Protein AF-A0A7J4JAU7-F1 (afdb_monomer_lite)

pLDDT: mean 72.77, std 20.35, range [37.44, 96.25]

Structure (mmCIF, N/CA/C/O backbone):
data_AF-A0A7J4JAU7-F1
#
_entry.id   AF-A0A7J4JAU7-F1
#
loop_
_atom_site.group_PDB
_atom_site.id
_atom_site.type_symbol
_atom_site.label_atom_id
_atom_site.label_alt_id
_atom_site.label_comp_id
_atom_site.label_asym_id
_atom_site.label_entity_id
_atom_site.label_seq_id
_atom_site.pdbx_PDB_ins_code
_atom_site.Cartn_x
_atom_site.Cartn_y
_atom_site.Cartn_z
_atom_site.occupancy
_atom_site.B_iso_or_equiv
_atom_site.auth_seq_id
_atom_site.auth_comp_id
_atom_site.auth_asym_id
_atom_site.auth_atom_id
_atom_site.pdbx_PDB_model_num
ATOM 1 N N . MET A 1 1 ? 29.893 -3.198 10.392 1.00 42.12 1 MET A N 1
ATOM 2 C CA . MET A 1 1 ? 28.442 -2.999 10.185 1.00 42.12 1 MET A CA 1
ATOM 3 C C . MET A 1 1 ? 28.215 -1.506 9.991 1.00 42.12 1 MET A C 1
ATOM 5 O O . MET A 1 1 ? 28.469 -0.798 10.954 1.00 42.12 1 MET A O 1
ATOM 9 N N . PRO A 1 2 ? 27.854 -0.973 8.810 1.00 44.94 2 PRO A N 1
ATOM 10 C CA . PRO A 1 2 ? 27.493 0.439 8.718 1.00 44.94 2 PRO A CA 1
ATOM 11 C C . PRO A 1 2 ? 25.974 0.561 8.904 1.00 44.94 2 PRO A C 1
ATOM 13 O O . PRO A 1 2 ? 25.197 -0.031 8.164 1.00 44.94 2 PRO A O 1
ATOM 16 N N . ASN A 1 3 ? 25.561 1.045 10.073 1.00 38.16 3 ASN A N 1
ATOM 17 C CA . ASN A 1 3 ? 25.252 2.449 10.380 1.00 38.16 3 ASN A CA 1
ATOM 18 C C . ASN A 1 3 ? 23.901 2.883 9.803 1.00 38.16 3 ASN A C 1
ATOM 20 O O . ASN A 1 3 ? 23.789 3.366 8.681 1.00 38.16 3 ASN A O 1
ATOM 24 N N . TYR A 1 4 ? 22.877 2.712 10.639 1.00 47.28 4 TYR A N 1
ATOM 25 C CA . TYR A 1 4 ? 21.561 3.313 10.488 1.00 47.28 4 TYR A CA 1
ATOM 26 C C . TYR A 1 4 ? 21.689 4.829 10.709 1.00 47.28 4 TYR A C 1
ATOM 28 O O . TYR A 1 4 ? 22.110 5.264 11.780 1.00 47.28 4 TYR A O 1
ATOM 36 N N . ILE A 1 5 ? 21.363 5.629 9.692 1.00 45.81 5 ILE A N 1
ATOM 37 C CA . ILE A 1 5 ? 21.333 7.098 9.751 1.00 45.81 5 ILE A CA 1
ATOM 38 C C . ILE A 1 5 ? 19.866 7.519 9.634 1.00 45.81 5 ILE A C 1
ATOM 40 O O . ILE A 1 5 ? 19.160 7.016 8.765 1.00 45.81 5 ILE A O 1
ATOM 44 N N . GLY A 1 6 ? 19.430 8.394 10.546 1.00 37.44 6 GLY A N 1
ATOM 45 C CA . GLY A 1 6 ? 18.040 8.785 10.809 1.00 37.44 6 GLY A CA 1
ATOM 46 C C . GLY A 1 6 ? 17.272 9.499 9.677 1.00 37.44 6 GLY A C 1
ATOM 47 O O . GLY A 1 6 ? 17.616 9.382 8.501 1.00 37.44 6 GLY A O 1
ATOM 48 N N . PRO A 1 7 ? 16.172 10.194 10.030 1.00 60.44 7 PRO A N 1
ATOM 49 C CA . PRO A 1 7 ? 15.011 10.401 9.174 1.00 60.44 7 PRO A CA 1
ATOM 50 C C . PRO A 1 7 ? 15.362 11.307 7.998 1.00 60.44 7 PRO A C 1
ATOM 52 O O . PRO A 1 7 ? 15.759 12.455 8.179 1.00 60.44 7 PRO A O 1
ATOM 55 N N . LYS A 1 8 ? 15.204 10.791 6.783 1.00 47.06 8 LYS A N 1
ATOM 56 C CA . LYS A 1 8 ? 15.265 11.589 5.562 1.00 47.06 8 LYS A CA 1
ATOM 57 C C . LYS A 1 8 ? 13.851 11.632 5.025 1.00 47.06 8 LYS A C 1
ATOM 59 O O . LYS A 1 8 ? 13.242 10.572 4.897 1.00 47.06 8 LYS A O 1
ATOM 64 N N . GLU A 1 9 ? 13.331 12.838 4.814 1.00 45.88 9 GLU A N 1
ATOM 65 C CA . GLU A 1 9 ? 12.057 13.099 4.143 1.00 45.88 9 GLU A CA 1
ATOM 66 C C . GLU A 1 9 ? 11.796 12.023 3.090 1.00 45.88 9 GLU A C 1
ATOM 68 O O . GLU A 1 9 ? 12.676 11.738 2.268 1.00 45.88 9 GLU A O 1
ATOM 73 N N . GLU A 1 10 ? 10.627 11.375 3.147 1.00 54.16 10 GLU A N 1
ATOM 74 C CA . GLU A 1 10 ? 10.273 10.451 2.078 1.00 54.16 10 GLU A CA 1
ATOM 75 C C . GLU A 1 10 ? 10.402 11.223 0.763 1.00 54.16 10 GLU A C 1
ATOM 77 O O . GLU A 1 10 ? 9.801 12.298 0.654 1.00 54.16 10 GLU A O 1
ATOM 82 N N . PRO A 1 11 ? 11.177 10.724 -0.221 1.00 64.44 11 PRO A N 1
ATOM 83 C CA . PRO A 1 11 ? 11.239 11.351 -1.532 1.00 64.44 11 PRO A CA 1
ATOM 84 C C . PRO A 1 11 ? 9.804 11.634 -1.964 1.00 64.44 11 PRO A C 1
ATOM 86 O O . PRO A 1 11 ? 8.978 10.729 -1.859 1.00 64.44 11 PRO A O 1
ATOM 89 N N . ALA A 1 12 ? 9.479 12.855 -2.407 1.00 65.44 12 ALA A N 1
ATOM 90 C CA . ALA A 1 12 ? 8.097 13.263 -2.716 1.00 65.44 12 ALA A CA 1
ATOM 91 C C . ALA A 1 12 ? 7.333 12.217 -3.559 1.00 65.44 12 ALA A C 1
ATOM 93 O O . ALA A 1 12 ? 6.131 11.999 -3.393 1.00 65.44 12 ALA A O 1
ATOM 94 N N . GLN A 1 13 ? 8.087 11.506 -4.397 1.00 79.25 13 GLN A N 1
ATOM 95 C CA . GLN A 1 13 ? 7.679 10.343 -5.167 1.00 79.25 13 GLN A CA 1
ATOM 96 C C . GLN A 1 13 ? 7.020 9.225 -4.333 1.00 79.25 13 GLN A C 1
ATOM 98 O O . GLN A 1 13 ? 5.949 8.751 -4.698 1.00 79.25 13 GLN A O 1
ATOM 103 N N . TRP A 1 14 ? 7.595 8.809 -3.204 1.00 83.50 14 TRP A N 1
ATOM 104 C CA . TRP A 1 14 ? 7.033 7.742 -2.375 1.00 83.50 14 TRP A CA 1
ATOM 105 C C . TRP A 1 14 ? 5.760 8.156 -1.641 1.00 83.50 14 TRP A C 1
ATOM 107 O O . TRP A 1 14 ? 4.803 7.385 -1.613 1.00 83.50 14 TRP A O 1
ATOM 117 N N . SER A 1 15 ? 5.695 9.384 -1.129 1.00 85.88 15 SER A N 1
ATOM 118 C CA . SER A 1 15 ? 4.475 9.923 -0.513 1.00 85.88 15 SER A CA 1
ATOM 119 C C . SER A 1 15 ? 3.293 9.925 -1.490 1.00 85.88 15 SER A C 1
ATOM 121 O O . SER A 1 15 ? 2.139 9.718 -1.104 1.00 85.88 15 SER A O 1
ATOM 123 N N . GLN A 1 16 ? 3.555 10.159 -2.779 1.00 88.94 16 GLN A N 1
ATOM 124 C CA . GLN A 1 16 ? 2.551 10.020 -3.831 1.00 88.94 16 GLN A CA 1
ATOM 125 C C . GLN A 1 16 ? 2.228 8.549 -4.118 1.00 88.94 16 GLN A C 1
ATOM 127 O O . GLN A 1 16 ? 1.059 8.169 -4.066 1.00 88.94 16 GLN A O 1
ATOM 132 N N . ILE A 1 17 ? 3.243 7.711 -4.339 1.00 89.81 17 ILE A N 1
ATOM 133 C CA . ILE A 1 17 ? 3.070 6.280 -4.629 1.00 89.81 17 ILE A CA 1
ATOM 134 C C . ILE A 1 17 ? 2.262 5.579 -3.534 1.00 89.81 17 ILE A C 1
ATOM 136 O O . ILE A 1 17 ? 1.339 4.834 -3.851 1.00 89.81 17 ILE A O 1
ATOM 140 N N . ARG A 1 18 ? 2.542 5.840 -2.251 1.00 91.50 18 ARG A N 1
ATOM 141 C CA . ARG A 1 18 ? 1.806 5.244 -1.126 1.00 91.50 18 ARG A CA 1
ATOM 142 C C . ARG A 1 18 ? 0.315 5.549 -1.189 1.00 91.50 18 ARG A C 1
ATOM 144 O O . ARG A 1 18 ? -0.499 4.640 -1.049 1.00 91.50 18 ARG A O 1
ATOM 151 N N . ARG A 1 19 ? -0.039 6.809 -1.459 1.00 91.38 19 ARG A N 1
ATOM 152 C CA . ARG A 1 19 ? -1.439 7.234 -1.595 1.00 91.38 19 ARG A CA 1
ATOM 153 C C . ARG A 1 19 ? -2.112 6.563 -2.787 1.00 91.38 19 ARG 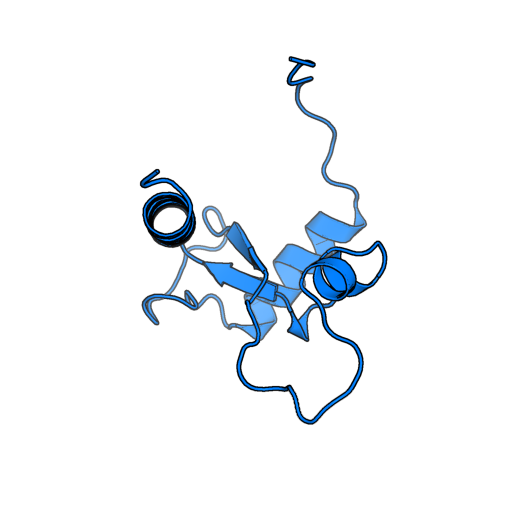A C 1
ATOM 155 O O . ARG A 1 19 ? -3.236 6.093 -2.658 1.00 91.38 19 ARG A O 1
ATOM 162 N N . GLU A 1 20 ? -1.428 6.486 -3.923 1.00 93.62 20 GLU A N 1
ATOM 163 C CA . GLU A 1 20 ? -1.961 5.844 -5.127 1.00 93.62 20 GLU A CA 1
ATOM 164 C C . GLU A 1 20 ? -2.165 4.335 -4.940 1.00 93.62 20 GLU A C 1
ATOM 166 O O . GLU A 1 20 ? -3.205 3.813 -5.332 1.00 93.62 20 GLU A O 1
ATOM 171 N N . VAL A 1 21 ? -1.225 3.643 -4.290 1.00 94.12 21 VAL A N 1
ATOM 172 C CA . VAL A 1 21 ? -1.344 2.213 -3.951 1.00 94.12 21 VAL A CA 1
ATOM 173 C C . VAL A 1 21 ? -2.488 1.981 -2.962 1.00 94.12 21 VAL A C 1
ATOM 175 O O . VAL A 1 21 ? -3.287 1.069 -3.156 1.00 94.12 21 VAL A O 1
ATOM 178 N N . TYR A 1 22 ? -2.638 2.846 -1.956 1.00 94.44 22 TYR A N 1
ATOM 179 C CA . TYR A 1 22 ? -3.758 2.771 -1.017 1.00 94.44 22 TYR A CA 1
ATOM 180 C C . TYR A 1 22 ? -5.115 2.903 -1.721 1.00 94.44 22 TYR A C 1
ATOM 182 O O . TYR A 1 22 ? -6.033 2.131 -1.448 1.00 94.44 22 TYR A O 1
ATOM 190 N N . VAL A 1 23 ? -5.244 3.849 -2.657 1.00 94.75 23 VAL A N 1
ATOM 191 C CA . VAL A 1 23 ? -6.466 4.017 -3.462 1.00 94.75 23 VAL A CA 1
ATOM 192 C C . VAL A 1 23 ? -6.692 2.816 -4.384 1.00 94.75 23 VAL A C 1
ATOM 194 O O . VAL A 1 23 ? -7.816 2.324 -4.466 1.00 94.75 23 VAL A O 1
ATOM 197 N N . GLN A 1 24 ? -5.638 2.315 -5.037 1.00 93.31 24 GLN A N 1
ATOM 198 C CA . GLN A 1 24 ? -5.694 1.137 -5.910 1.00 93.31 24 GLN A CA 1
ATOM 199 C C . GLN A 1 24 ? -6.231 -0.091 -5.168 1.00 93.31 24 GLN A C 1
ATOM 201 O O . GLN A 1 24 ? -7.130 -0.770 -5.663 1.00 93.31 24 GLN A O 1
ATOM 206 N N . ASP A 1 25 ? -5.718 -0.344 -3.967 1.00 94.56 25 ASP A N 1
ATOM 207 C CA . ASP A 1 25 ? -6.101 -1.501 -3.159 1.00 94.56 25 ASP A CA 1
ATOM 208 C C . ASP A 1 25 ? -7.358 -1.232 -2.315 1.00 94.56 25 ASP A C 1
ATOM 210 O O . ASP A 1 25 ? -7.744 -2.056 -1.487 1.00 94.56 25 ASP A O 1
ATOM 214 N N . LYS A 1 26 ? -8.006 -0.072 -2.500 1.00 95.81 26 LYS A N 1
ATOM 215 C CA . LYS A 1 26 ? -9.196 0.367 -1.750 1.00 95.81 26 LYS A CA 1
ATOM 216 C C . LYS A 1 26 ? -8.986 0.335 -0.229 1.00 95.81 26 LYS A C 1
ATOM 218 O O . LYS A 1 26 ? -9.918 0.071 0.528 1.00 95.81 26 LYS A O 1
ATOM 223 N N . GLY A 1 27 ? -7.754 0.581 0.216 1.00 93.69 27 GLY A N 1
ATOM 224 C CA . GLY A 1 27 ? -7.357 0.516 1.619 1.00 93.69 27 GLY A CA 1
ATOM 225 C C . GLY A 1 27 ? -7.444 -0.884 2.228 1.00 93.69 27 GLY A C 1
ATOM 226 O O . GLY A 1 27 ? -7.567 -0.999 3.4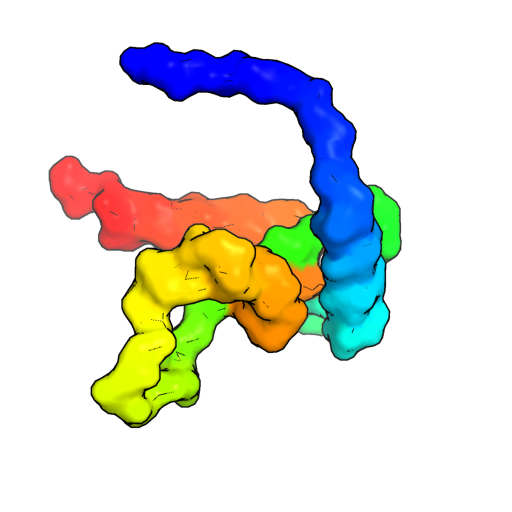42 1.00 93.69 27 GLY A O 1
ATOM 227 N N . VAL A 1 28 ? -7.416 -1.950 1.428 1.00 96.06 28 VAL A N 1
ATOM 228 C CA . VAL A 1 28 ? -7.477 -3.333 1.915 1.00 96.06 28 VAL A CA 1
ATOM 229 C C . VAL A 1 28 ? -6.068 -3.903 2.064 1.00 96.06 28 VAL A C 1
ATOM 231 O O . VAL A 1 28 ? -5.199 -3.706 1.219 1.00 96.06 28 VAL A O 1
ATOM 234 N N . CYS A 1 29 ? -5.828 -4.611 3.166 1.00 95.00 29 CYS A N 1
ATOM 235 C CA . CYS A 1 29 ? -4.561 -5.279 3.423 1.00 95.00 29 CYS A CA 1
ATOM 236 C C . CYS A 1 29 ? -4.393 -6.500 2.520 1.00 95.00 29 CYS A C 1
ATOM 238 O O . CYS A 1 29 ? -5.171 -7.444 2.613 1.00 95.00 29 CYS A O 1
ATOM 240 N N . TYR A 1 30 ? -3.302 -6.537 1.764 1.00 94.06 30 TYR A N 1
ATOM 241 C CA . TYR A 1 30 ? -2.934 -7.639 0.876 1.00 94.06 30 TYR A CA 1
ATOM 242 C C . TYR A 1 30 ? -2.789 -9.006 1.569 1.00 94.06 30 TYR A C 1
ATOM 244 O O . TYR A 1 30 ? -2.931 -10.041 0.931 1.00 94.06 30 TYR A O 1
ATOM 252 N N . PHE A 1 31 ? -2.479 -9.036 2.869 1.00 91.44 31 PHE A N 1
ATOM 253 C CA . PHE A 1 31 ? -2.210 -10.288 3.589 1.00 91.44 31 PHE A CA 1
ATOM 254 C C . PHE A 1 31 ? -3.416 -10.879 4.317 1.00 91.44 31 PHE A C 1
ATOM 256 O O . PHE A 1 31 ? -3.384 -12.051 4.684 1.00 91.44 31 PHE A O 1
ATOM 263 N N . CYS A 1 32 ? -4.414 -10.063 4.649 1.00 93.69 32 CYS A N 1
ATOM 264 C CA . CYS A 1 32 ? -5.524 -10.500 5.498 1.00 93.69 32 CYS A CA 1
ATOM 265 C C . CYS A 1 32 ? -6.895 -10.029 5.013 1.00 93.69 32 CYS A C 1
ATOM 267 O O . CYS A 1 32 ? -7.874 -10.254 5.723 1.00 93.69 32 CYS A O 1
ATOM 269 N N . ASP A 1 33 ? -6.947 -9.346 3.867 1.00 95.44 33 ASP A N 1
ATOM 270 C CA . ASP A 1 33 ? -8.154 -8.860 3.190 1.00 95.44 33 ASP A CA 1
ATOM 271 C C . ASP A 1 33 ? -9.054 -7.954 4.045 1.00 95.44 33 ASP A C 1
ATOM 273 O O . ASP A 1 33 ? -10.229 -7.737 3.752 1.00 95.44 33 ASP A O 1
ATOM 277 N N . LYS A 1 34 ? -8.500 -7.379 5.119 1.00 95.69 34 LYS A N 1
ATOM 278 C CA . LYS A 1 34 ? -9.203 -6.456 6.016 1.00 95.69 34 LYS A CA 1
ATOM 279 C C . LYS A 1 34 ? -8.856 -5.003 5.702 1.00 95.69 34 LYS A C 1
ATOM 281 O O . LYS A 1 34 ? -7.717 -4.729 5.314 1.00 95.69 34 LYS A O 1
ATOM 286 N N . PRO A 1 35 ? -9.786 -4.062 5.940 1.00 96.25 35 PRO A N 1
ATOM 287 C CA . PRO A 1 35 ? -9.511 -2.643 5.771 1.00 96.25 35 PRO A CA 1
ATOM 288 C C . PRO A 1 35 ? -8.368 -2.178 6.687 1.00 96.25 35 PRO A C 1
ATOM 290 O O . PRO A 1 35 ? -8.226 -2.613 7.837 1.00 96.25 35 PRO A O 1
ATOM 293 N N . VAL A 1 36 ? -7.546 -1.278 6.161 1.00 94.44 36 VAL A N 1
ATOM 294 C CA . VAL A 1 36 ? -6.419 -0.629 6.827 1.00 94.44 36 VAL A CA 1
ATOM 295 C C . VAL A 1 36 ? -6.736 0.859 6.939 1.00 94.44 36 VAL A C 1
ATOM 297 O O . VAL A 1 36 ? -7.055 1.478 5.928 1.00 94.44 36 VAL A O 1
ATOM 300 N N . PRO A 1 37 ? -6.637 1.475 8.125 1.00 92.81 37 PRO A N 1
ATOM 301 C CA . PRO A 1 37 ? -6.814 2.915 8.252 1.00 92.81 37 PRO A CA 1
ATOM 302 C C . PRO A 1 37 ? -5.746 3.696 7.471 1.00 92.81 37 PRO A C 1
ATOM 304 O O . PRO A 1 37 ? -4.556 3.376 7.534 1.00 92.81 37 PRO A O 1
ATOM 307 N N . GLN A 1 38 ? -6.154 4.783 6.812 1.00 87.00 38 GLN A N 1
ATOM 308 C CA . GLN A 1 38 ? -5.278 5.621 5.980 1.00 87.00 38 GLN A CA 1
ATOM 309 C C . GLN A 1 38 ? -4.088 6.233 6.746 1.00 87.00 38 GLN A C 1
ATOM 311 O O . GLN A 1 38 ? -3.089 6.604 6.144 1.00 87.00 38 GLN A O 1
ATOM 316 N N . ASN A 1 39 ? -4.153 6.330 8.073 1.00 89.56 39 ASN A N 1
ATOM 317 C CA . ASN A 1 39 ? -3.074 6.873 8.904 1.00 89.56 39 ASN A CA 1
ATOM 318 C C . ASN A 1 39 ? -2.071 5.818 9.409 1.00 89.56 39 ASN A C 1
ATOM 320 O O . ASN A 1 39 ? -1.131 6.176 10.111 1.00 89.56 39 ASN A O 1
ATOM 324 N N . SER A 1 40 ? -2.276 4.532 9.109 1.00 90.44 40 SER A N 1
ATOM 325 C CA . SER A 1 40 ? -1.493 3.442 9.713 1.00 90.44 40 SER A CA 1
ATOM 326 C C . SER A 1 40 ? -1.087 2.338 8.738 1.00 90.44 40 SER A C 1
ATOM 328 O O . SER A 1 40 ? -0.572 1.309 9.170 1.00 90.44 40 SER A O 1
ATOM 330 N N . TYR A 1 41 ? -1.304 2.525 7.435 1.00 93.19 41 TYR A N 1
ATOM 331 C CA . TYR A 1 41 ? -0.905 1.548 6.426 1.00 93.19 41 TYR A CA 1
ATOM 332 C C . TYR A 1 41 ? 0.583 1.641 6.084 1.00 93.19 41 TYR A C 1
ATOM 334 O O . TYR A 1 41 ? 1.217 2.693 6.193 1.00 93.19 41 TYR A O 1
ATOM 342 N N . VAL A 1 42 ? 1.123 0.522 5.612 1.00 92.94 42 VAL A N 1
ATOM 343 C CA . VAL A 1 42 ? 2.431 0.450 4.958 1.00 92.94 42 VAL A CA 1
ATOM 344 C C . VAL A 1 42 ? 2.266 -0.101 3.551 1.00 92.94 42 VAL A C 1
ATOM 346 O O . VAL A 1 42 ? 1.260 -0.738 3.235 1.00 92.94 42 VAL A O 1
ATOM 349 N N . VAL A 1 43 ? 3.263 0.151 2.709 1.00 91.88 43 VAL A N 1
ATOM 350 C CA . VAL A 1 43 ? 3.344 -0.436 1.375 1.00 91.88 43 VAL A CA 1
ATOM 351 C C . VAL A 1 43 ? 4.346 -1.588 1.386 1.00 91.88 43 VAL A C 1
ATOM 353 O O . VAL A 1 43 ? 5.444 -1.450 1.914 1.00 91.88 43 VAL A O 1
ATOM 356 N N . HIS A 1 44 ? 3.952 -2.715 0.802 1.00 89.81 44 HIS A N 1
ATOM 357 C CA . HIS A 1 44 ? 4.730 -3.939 0.676 1.00 89.81 44 HIS A CA 1
ATOM 358 C C . HIS A 1 44 ? 5.057 -4.230 -0.792 1.00 89.81 44 HIS A C 1
ATOM 360 O O . HIS A 1 44 ? 4.179 -4.116 -1.648 1.00 89.81 44 HIS A O 1
ATOM 366 N N . HIS A 1 45 ? 6.282 -4.667 -1.082 1.00 86.31 45 HIS A N 1
ATOM 367 C CA . HIS A 1 45 ? 6.656 -5.181 -2.402 1.00 86.31 45 HIS A CA 1
ATOM 368 C C . HIS A 1 45 ? 6.133 -6.611 -2.594 1.00 86.31 45 HIS A C 1
ATOM 370 O O . HIS A 1 45 ? 6.579 -7.534 -1.914 1.00 86.31 45 HIS A O 1
ATOM 376 N N . LYS A 1 46 ? 5.192 -6.810 -3.523 1.00 82.69 46 LYS A N 1
ATOM 377 C CA . LYS A 1 46 ? 4.589 -8.114 -3.835 1.00 82.69 46 LYS A CA 1
ATOM 378 C C . LYS A 1 46 ? 5.637 -9.019 -4.472 1.00 82.69 46 LYS A C 1
ATOM 380 O O . LYS A 1 46 ? 5.965 -8.830 -5.632 1.00 82.69 46 LYS A O 1
ATOM 385 N N . LEU A 1 47 ? 6.099 -10.056 -3.775 1.00 68.88 47 LEU A N 1
ATOM 386 C CA . LEU A 1 47 ? 6.859 -11.150 -4.397 1.00 68.88 47 LEU A CA 1
ATOM 387 C C . LEU A 1 47 ? 5.976 -11.866 -5.433 1.00 68.88 47 LEU A C 1
ATOM 389 O O . LEU A 1 47 ? 5.243 -12.799 -5.105 1.00 68.88 47 LEU A O 1
ATOM 393 N N . MET A 1 48 ? 6.001 -11.415 -6.687 1.00 53.66 48 MET A N 1
ATOM 394 C CA . MET A 1 48 ? 5.211 -12.019 -7.754 1.00 53.66 48 MET A CA 1
ATOM 395 C C . MET A 1 48 ? 5.841 -13.343 -8.187 1.00 53.66 48 MET A C 1
ATOM 397 O O . MET A 1 48 ? 6.617 -13.405 -9.131 1.00 53.66 48 MET A O 1
ATOM 401 N N . ARG A 1 49 ? 5.470 -14.440 -7.520 1.00 44.91 49 ARG A N 1
ATOM 402 C CA . 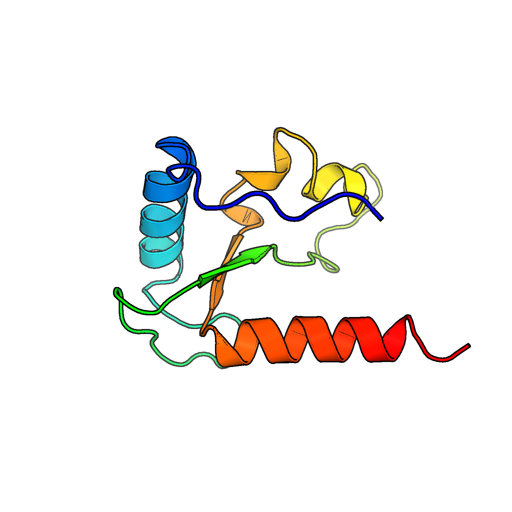ARG A 1 49 ? 5.835 -15.795 -7.969 1.00 44.91 49 ARG A CA 1
ATOM 403 C C . ARG A 1 49 ? 5.024 -16.265 -9.191 1.00 44.91 49 ARG A C 1
ATOM 405 O O . ARG A 1 49 ? 5.336 -17.310 -9.743 1.00 44.91 49 ARG A O 1
ATOM 412 N N . GLN A 1 50 ? 3.976 -15.533 -9.587 1.00 40.34 50 GLN A N 1
ATOM 413 C CA . GLN A 1 50 ? 2.948 -15.982 -10.544 1.00 40.34 50 GLN A CA 1
ATOM 414 C C . GLN A 1 50 ? 3.002 -15.322 -11.938 1.00 40.34 50 GLN A C 1
ATOM 416 O O . GLN A 1 50 ? 2.191 -15.672 -12.786 1.00 40.34 50 GLN A O 1
ATOM 421 N N . PHE A 1 51 ? 3.943 -14.410 -12.209 1.00 42.34 51 PHE A N 1
ATOM 422 C CA . PHE A 1 51 ? 4.063 -13.735 -13.518 1.00 42.34 51 PHE A CA 1
ATOM 423 C C . PHE A 1 51 ? 5.271 -14.186 -14.353 1.00 42.34 51 PHE A C 1
ATOM 425 O O . PHE A 1 51 ? 5.665 -13.489 -15.280 1.00 42.34 51 PHE A O 1
ATOM 432 N N . ALA A 1 52 ? 5.858 -15.346 -14.053 1.00 44.12 52 ALA A N 1
ATOM 433 C CA . ALA A 1 52 ? 7.053 -15.820 -14.745 1.00 44.12 52 ALA A CA 1
ATOM 434 C C . ALA A 1 52 ? 6.764 -16.978 -15.717 1.00 44.12 52 ALA A C 1
ATOM 436 O O . ALA A 1 52 ? 6.927 -18.139 -15.339 1.00 44.12 52 ALA A O 1
ATOM 437 N N . PRO A 1 53 ? 6.446 -16.698 -16.991 1.00 40.41 53 PRO A N 1
ATOM 438 C CA . PRO A 1 53 ? 7.044 -17.408 -18.098 1.00 40.41 53 PRO A CA 1
ATOM 439 C C . PRO A 1 53 ? 8.289 -16.616 -18.547 1.00 40.41 53 PRO A C 1
ATOM 441 O O . PRO A 1 53 ? 8.218 -15.622 -19.259 1.00 40.41 53 PRO A O 1
ATOM 444 N N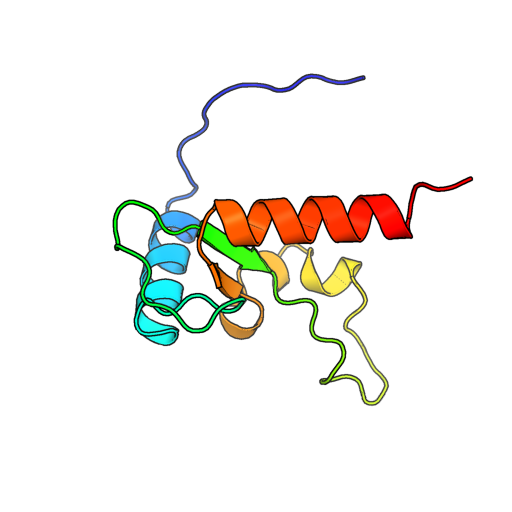 . GLU A 1 54 ? 9.436 -17.061 -18.044 1.00 44.06 54 GLU A N 1
ATOM 445 C CA . GLU A 1 54 ? 10.717 -17.123 -18.768 1.00 44.06 54 GLU A CA 1
ATOM 446 C C . GLU A 1 54 ? 11.582 -15.892 -19.094 1.00 44.06 54 GLU A C 1
ATOM 448 O O . GLU A 1 54 ? 12.682 -16.112 -19.595 1.00 44.06 54 GLU A O 1
ATOM 453 N N . SER A 1 55 ? 11.273 -14.643 -18.738 1.00 48.69 55 SER A N 1
ATOM 454 C CA . SER A 1 55 ? 12.326 -13.608 -18.857 1.00 48.69 55 SER A CA 1
ATOM 455 C C . SER A 1 55 ? 12.100 -12.357 -18.009 1.00 48.69 55 SER A C 1
ATOM 457 O O . SER A 1 55 ? 11.106 -11.661 -18.168 1.00 48.69 55 SER A O 1
ATOM 459 N N . GLU A 1 56 ? 13.087 -12.055 -17.159 1.00 47.09 56 GLU A N 1
ATOM 460 C CA . GLU A 1 56 ? 13.350 -10.741 -16.543 1.00 47.09 56 GLU A CA 1
ATOM 461 C C . GLU A 1 56 ? 12.453 -10.249 -15.397 1.00 47.09 56 GLU A C 1
ATOM 463 O O . GLU A 1 56 ? 11.988 -9.110 -15.381 1.00 47.09 56 GLU A O 1
ATOM 468 N N . GLN A 1 57 ? 12.330 -11.043 -14.333 1.00 53.22 57 GLN A N 1
ATOM 469 C CA . GLN A 1 57 ? 12.093 -10.469 -13.002 1.00 53.22 57 GLN A CA 1
ATOM 470 C C . GLN A 1 57 ? 12.723 -11.335 -11.908 1.00 53.22 57 GLN A C 1
ATOM 472 O O . GLN A 1 57 ? 12.061 -12.044 -11.153 1.00 53.22 57 GLN A O 1
ATOM 477 N N . SER A 1 58 ? 14.056 -11.279 -11.832 1.00 53.91 58 SER A N 1
ATOM 478 C CA . SER A 1 58 ? 14.778 -11.667 -10.622 1.00 53.91 58 SER A CA 1
ATOM 479 C C . SER A 1 58 ? 14.364 -10.742 -9.466 1.00 53.91 58 SER A C 1
ATOM 481 O O . SER A 1 58 ? 13.921 -9.612 -9.686 1.00 53.91 58 SER A O 1
ATOM 483 N N . LEU A 1 59 ? 14.540 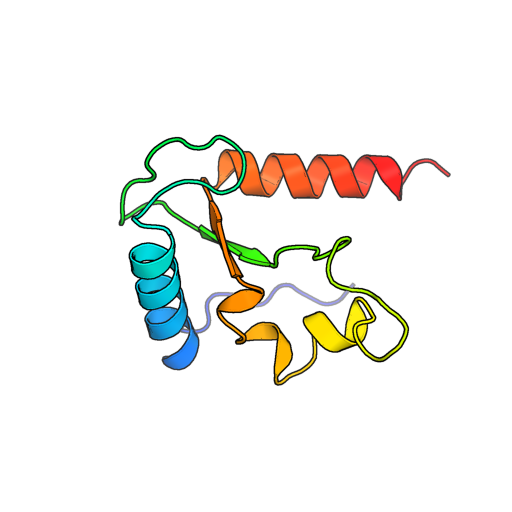-11.187 -8.219 1.00 54.84 59 LEU A N 1
ATOM 484 C CA . LEU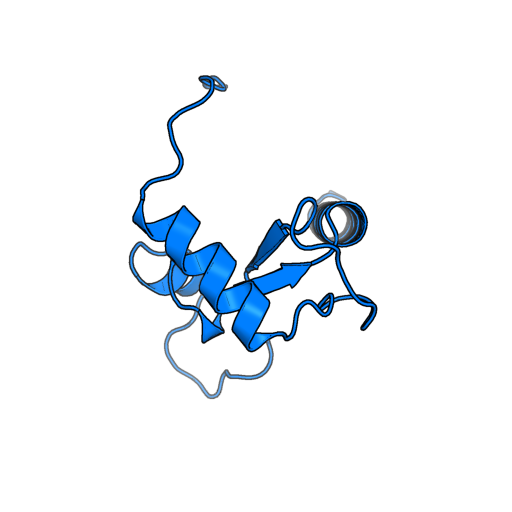 A 1 59 ? 14.399 -10.336 -7.026 1.00 54.84 59 LEU A CA 1
ATOM 485 C C . LEU A 1 59 ? 15.163 -9.001 -7.180 1.00 54.84 59 LEU A C 1
ATOM 487 O O . LEU A 1 59 ? 14.718 -7.964 -6.694 1.00 54.84 59 LEU A O 1
ATOM 491 N N . GLU A 1 60 ? 16.277 -9.027 -7.916 1.00 49.12 60 GLU A N 1
ATOM 492 C CA . GLU A 1 60 ? 17.078 -7.854 -8.265 1.00 49.12 60 GLU A CA 1
ATOM 493 C C . GLU A 1 60 ? 16.361 -6.909 -9.238 1.00 49.12 60 GLU A C 1
ATOM 495 O O . GLU A 1 60 ? 16.419 -5.703 -9.042 1.00 49.12 60 GLU A O 1
ATOM 500 N N . GLY A 1 61 ? 15.630 -7.416 -10.236 1.00 54.41 61 GLY A N 1
ATOM 501 C CA . GLY A 1 61 ? 14.824 -6.597 -11.151 1.00 54.41 61 GLY A CA 1
ATOM 502 C C . GLY A 1 61 ? 13.628 -5.920 -10.471 1.00 54.41 61 GLY A C 1
ATOM 503 O O . GLY A 1 61 ? 13.278 -4.791 -10.797 1.00 54.41 61 GLY A O 1
ATOM 504 N N . MET A 1 62 ? 13.034 -6.563 -9.464 1.00 58.06 62 MET A N 1
ATOM 505 C CA . MET A 1 62 ? 11.922 -5.989 -8.692 1.00 58.06 62 MET A CA 1
ATOM 506 C C . MET A 1 62 ? 12.357 -4.888 -7.721 1.00 58.06 62 MET A C 1
ATOM 508 O O . MET A 1 62 ? 11.569 -3.999 -7.399 1.00 58.06 62 MET A O 1
ATOM 512 N N . LEU A 1 63 ? 13.594 -4.972 -7.232 1.00 63.78 63 LEU A N 1
ATOM 513 C CA . LEU A 1 63 ? 14.187 -4.019 -6.296 1.00 63.78 63 LEU A CA 1
ATOM 514 C C . LEU A 1 63 ? 15.179 -3.067 -6.979 1.00 63.78 63 LEU A C 1
ATOM 516 O O . LEU A 1 63 ? 15.818 -2.261 -6.299 1.00 63.78 63 LEU A O 1
ATOM 520 N N . ASN A 1 64 ? 15.304 -3.132 -8.310 1.00 63.88 64 ASN A N 1
ATOM 521 C CA . ASN A 1 64 ? 16.089 -2.168 -9.066 1.00 63.88 64 ASN A CA 1
ATOM 522 C C . ASN A 1 64 ? 15.423 -0.780 -9.027 1.00 63.88 64 ASN A C 1
ATOM 524 O O . ASN A 1 64 ? 14.300 -0.593 -8.546 1.00 63.88 64 ASN A O 1
ATOM 528 N N . ARG A 1 65 ? 16.139 0.216 -9.553 1.00 58.22 65 ARG A N 1
ATOM 529 C CA . ARG A 1 65 ? 15.748 1.629 -9.489 1.00 58.22 65 ARG A CA 1
ATOM 530 C C . ARG A 1 65 ? 14.369 1.923 -10.096 1.00 58.22 65 ARG A C 1
ATOM 532 O O . ARG A 1 65 ? 13.750 2.897 -9.684 1.00 58.22 65 ARG A O 1
ATOM 539 N N . GLU A 1 66 ? 13.888 1.102 -11.028 1.00 61.28 66 GLU A N 1
ATOM 540 C CA . GLU A 1 66 ? 12.597 1.296 -11.701 1.00 61.28 66 GLU A CA 1
ATOM 541 C C . GLU A 1 66 ? 11.486 0.408 -11.117 1.00 61.28 66 GLU A C 1
ATOM 543 O O . GLU A 1 66 ? 10.346 0.847 -10.951 1.00 61.28 66 GLU A O 1
ATOM 548 N N . GLY A 1 67 ? 11.817 -0.826 -10.731 1.00 65.94 67 GLY A N 1
ATOM 549 C CA . GLY A 1 67 ? 10.890 -1.799 -10.158 1.00 65.94 67 GLY A CA 1
ATOM 550 C C . GLY A 1 67 ? 10.422 -1.441 -8.748 1.00 65.94 67 GLY A C 1
ATOM 551 O O . GLY A 1 67 ? 9.291 -1.774 -8.376 1.00 65.94 67 GLY A O 1
ATOM 552 N N . ILE A 1 68 ? 11.238 -0.696 -7.991 1.00 75.56 68 ILE A N 1
ATOM 553 C CA . ILE A 1 68 ? 10.921 -0.319 -6.611 1.00 75.56 68 ILE A CA 1
ATOM 554 C C . ILE A 1 68 ? 9.710 0.623 -6.522 1.00 75.56 68 ILE A C 1
ATOM 556 O O . ILE A 1 68 ? 8.975 0.575 -5.538 1.00 75.56 68 ILE A O 1
ATOM 560 N N . HIS A 1 69 ? 9.471 1.434 -7.560 1.00 81.56 69 HIS A N 1
ATOM 561 C CA . HIS A 1 69 ? 8.356 2.387 -7.652 1.00 81.56 69 HIS A CA 1
ATOM 562 C C . HIS A 1 69 ? 7.184 1.876 -8.494 1.00 81.56 69 HIS A C 1
ATOM 564 O O . HIS A 1 69 ? 6.172 2.568 -8.636 1.00 81.56 69 HIS A O 1
ATOM 570 N N . ASN A 1 70 ? 7.291 0.672 -9.058 1.00 83.50 70 ASN A N 1
ATOM 571 C CA . ASN A 1 70 ? 6.235 0.104 -9.877 1.00 83.50 70 ASN A CA 1
ATOM 572 C C . ASN A 1 70 ? 5.026 -0.262 -9.006 1.00 83.50 70 ASN A C 1
ATOM 574 O O . ASN A 1 70 ? 5.032 -1.257 -8.289 1.00 83.50 70 ASN A O 1
ATOM 578 N N . LYS A 1 71 ? 3.942 0.507 -9.127 1.00 85.62 71 LYS A N 1
ATOM 579 C CA . LYS A 1 71 ? 2.699 0.322 -8.357 1.00 85.62 71 LYS A CA 1
ATOM 580 C C . LYS A 1 71 ? 2.073 -1.067 -8.495 1.00 85.62 71 LYS A C 1
ATOM 582 O O . LYS A 1 71 ? 1.422 -1.533 -7.565 1.00 85.62 71 LYS A O 1
ATOM 587 N N . ARG A 1 72 ? 2.297 -1.764 -9.617 1.00 83.75 72 ARG A N 1
ATOM 588 C CA . ARG A 1 72 ? 1.828 -3.151 -9.794 1.00 83.75 72 ARG A CA 1
ATOM 589 C C . ARG A 1 72 ? 2.551 -4.111 -8.850 1.00 83.75 72 ARG A C 1
ATOM 591 O O . ARG A 1 72 ? 1.937 -5.056 -8.367 1.00 83.75 72 ARG A O 1
ATOM 598 N N . ASN A 1 73 ? 3.817 -3.824 -8.547 1.00 83.62 73 ASN A N 1
ATOM 599 C CA . ASN A 1 73 ? 4.665 -4.548 -7.604 1.00 83.62 73 ASN A CA 1
ATOM 600 C C . ASN A 1 73 ? 4.436 -4.118 -6.140 1.00 83.62 73 ASN A C 1
ATOM 602 O O . ASN A 1 73 ? 5.099 -4.608 -5.237 1.00 83.62 73 ASN A O 1
ATOM 606 N N . LEU A 1 74 ? 3.507 -3.200 -5.874 1.00 89.31 74 LEU A N 1
ATOM 607 C CA . LEU A 1 74 ? 3.250 -2.666 -4.540 1.00 89.31 74 LEU A CA 1
ATOM 608 C C . LEU A 1 74 ? 1.855 -3.065 -4.044 1.00 89.31 74 LEU A C 1
ATOM 610 O O . LEU A 1 74 ? 0.926 -3.254 -4.834 1.00 89.31 74 LEU A O 1
ATOM 614 N N . ALA A 1 75 ? 1.726 -3.227 -2.728 1.00 92.62 75 ALA A N 1
ATOM 615 C CA . ALA A 1 75 ? 0.488 -3.573 -2.032 1.00 92.62 75 ALA A CA 1
ATOM 616 C C . ALA A 1 75 ? 0.342 -2.792 -0.728 1.00 92.62 75 ALA A C 1
ATOM 618 O O . ALA A 1 75 ? 1.322 -2.566 -0.027 1.00 92.62 75 ALA A O 1
ATOM 619 N N . THR A 1 76 ? -0.886 -2.487 -0.343 1.00 94.94 76 THR A N 1
ATOM 620 C CA . THR A 1 76 ? -1.242 -1.964 0.974 1.00 94.94 76 THR A CA 1
ATOM 621 C C . THR A 1 76 ? -1.235 -3.094 1.998 1.00 94.94 76 THR A C 1
ATOM 623 O O . THR A 1 76 ? -1.761 -4.177 1.750 1.00 94.94 76 THR A O 1
ATOM 626 N N . ALA A 1 77 ? -0.655 -2.865 3.173 1.00 94.00 77 ALA A N 1
ATOM 627 C CA . ALA A 1 77 ? -0.634 -3.843 4.254 1.00 94.00 77 ALA A CA 1
ATOM 628 C C . ALA A 1 77 ? -0.771 -3.183 5.631 1.00 94.00 77 ALA A C 1
ATOM 630 O O . ALA A 1 77 ? -0.366 -2.037 5.840 1.00 94.00 77 ALA A O 1
ATOM 631 N N . HIS A 1 78 ? -1.293 -3.934 6.608 1.00 94.12 78 HIS A N 1
ATOM 632 C CA . HIS A 1 78 ? -1.110 -3.578 8.017 1.00 94.12 78 HIS A CA 1
ATOM 633 C C . HIS A 1 78 ? 0.373 -3.737 8.395 1.00 94.12 78 HIS A C 1
ATOM 635 O O . HIS A 1 78 ? 0.962 -4.762 8.036 1.00 94.12 78 HIS A O 1
ATOM 641 N N . PRO A 1 79 ? 0.949 -2.834 9.211 1.00 92.50 79 PRO A N 1
ATOM 642 C CA . PRO A 1 79 ? 2.327 -2.952 9.700 1.00 92.50 79 PRO A CA 1
ATOM 643 C C . PRO A 1 79 ? 2.610 -4.317 10.342 1.00 92.50 79 PRO A C 1
ATOM 645 O O . PRO A 1 79 ? 3.579 -4.988 10.014 1.00 92.50 79 PRO A O 1
ATOM 648 N N . LYS A 1 80 ? 1.678 -4.811 11.167 1.00 91.12 80 LYS A N 1
ATOM 649 C CA . LYS A 1 80 ? 1.807 -6.122 11.826 1.00 91.12 80 LYS A CA 1
ATOM 650 C C . LYS A 1 80 ? 1.844 -7.294 10.837 1.00 91.12 80 LYS A C 1
ATOM 652 O O . LYS A 1 80 ? 2.569 -8.260 11.059 1.00 91.12 80 LYS A O 1
ATOM 657 N N . CYS A 1 81 ? 1.044 -7.236 9.770 1.00 90.00 81 CYS A N 1
ATOM 658 C CA . CYS A 1 81 ? 1.023 -8.274 8.736 1.00 90.00 81 CYS A CA 1
ATOM 659 C C . CYS A 1 81 ? 2.313 -8.250 7.913 1.00 90.00 81 CYS A C 1
ATOM 661 O O . CYS A 1 81 ? 2.892 -9.302 7.651 1.00 90.00 81 CYS A O 1
ATOM 663 N N . HIS A 1 82 ? 2.768 -7.045 7.570 1.00 88.94 82 HIS A N 1
ATOM 664 C CA . HIS A 1 82 ? 4.027 -6.807 6.883 1.00 88.94 82 HIS A CA 1
ATOM 665 C C . HIS A 1 82 ? 5.214 -7.386 7.664 1.00 88.94 82 HIS A C 1
ATOM 667 O O . HIS A 1 82 ? 5.960 -8.214 7.139 1.00 88.94 82 HIS A O 1
ATOM 673 N N . ASP A 1 83 ? 5.342 -7.040 8.944 1.00 87.06 83 ASP A N 1
ATOM 674 C CA . ASP A 1 83 ? 6.458 -7.500 9.770 1.00 87.06 83 ASP A CA 1
ATOM 675 C C . ASP A 1 83 ? 6.433 -9.020 9.932 1.00 87.06 83 ASP A C 1
ATOM 677 O O . ASP A 1 83 ? 7.451 -9.683 9.731 1.00 87.06 83 ASP A O 1
ATOM 681 N N . LYS A 1 84 ? 5.255 -9.605 10.197 1.00 85.44 84 LYS A N 1
ATOM 682 C CA . LYS A 1 84 ? 5.082 -11.063 10.288 1.00 85.44 84 LYS A CA 1
ATOM 683 C C . LYS A 1 84 ? 5.556 -11.777 9.019 1.00 85.44 84 LYS A C 1
ATOM 685 O O . LYS A 1 84 ? 6.197 -12.823 9.117 1.00 85.44 84 LYS A O 1
ATOM 690 N N . HIS A 1 85 ? 5.271 -11.220 7.845 1.00 81.69 85 HIS A N 1
ATOM 691 C CA . HIS A 1 85 ? 5.737 -11.768 6.575 1.00 81.69 85 HIS A CA 1
ATOM 692 C C . HIS A 1 85 ? 7.270 -11.702 6.452 1.00 81.69 85 HIS A C 1
ATOM 694 O O . HIS A 1 85 ? 7.900 -12.706 6.119 1.00 81.69 85 HIS A O 1
ATOM 700 N N . HIS A 1 86 ? 7.896 -10.576 6.810 1.00 74.06 86 HIS A N 1
ATOM 701 C CA . HIS A 1 86 ? 9.360 -10.457 6.822 1.00 74.06 86 HIS A CA 1
ATOM 702 C C . HIS A 1 86 ? 10.038 -11.408 7.822 1.00 74.06 86 HIS A C 1
ATOM 704 O O . HIS A 1 86 ? 11.064 -12.008 7.493 1.00 74.06 86 HIS A O 1
ATOM 710 N N . TYR A 1 87 ? 9.462 -11.600 9.013 1.00 72.38 87 TYR A N 1
ATOM 711 C CA . TYR A 1 87 ? 9.943 -12.590 9.982 1.00 72.38 87 TYR A CA 1
ATOM 712 C C . TYR A 1 87 ? 9.808 -14.021 9.452 1.00 72.38 87 TYR A C 1
ATOM 714 O O . TYR A 1 87 ? 10.756 -14.799 9.554 1.00 72.38 87 TYR A O 1
ATOM 722 N N . SER A 1 88 ? 8.671 -14.359 8.836 1.00 64.06 88 SER A N 1
ATOM 723 C CA . SER A 1 88 ? 8.450 -15.682 8.240 1.00 64.06 88 SER A CA 1
ATOM 724 C C . SER A 1 88 ? 9.440 -15.981 7.112 1.00 64.06 88 SER A C 1
ATOM 726 O O . SER A 1 88 ? 9.932 -17.102 7.021 1.00 64.06 88 SER A O 1
ATOM 728 N N . LEU A 1 89 ? 9.769 -14.992 6.276 1.00 60.31 89 LEU A N 1
ATOM 729 C CA . LEU A 1 89 ? 10.795 -15.145 5.242 1.00 60.31 89 LEU A CA 1
ATOM 730 C C . LEU A 1 89 ? 12.187 -15.336 5.854 1.00 60.31 89 LEU A C 1
ATOM 732 O O . LEU A 1 89 ? 12.920 -16.226 5.436 1.00 60.31 89 LEU A O 1
ATOM 736 N N . ARG A 1 90 ? 12.555 -14.564 6.883 1.00 56.44 90 ARG A N 1
ATOM 737 C CA . ARG A 1 90 ? 13.852 -14.730 7.565 1.00 56.44 90 ARG A CA 1
ATOM 738 C C . ARG A 1 90 ? 14.010 -16.098 8.230 1.00 56.44 90 ARG A C 1
ATOM 740 O O . ARG A 1 90 ? 15.104 -16.647 8.184 1.00 56.44 90 ARG A O 1
ATOM 747 N N . GLY A 1 91 ? 12.939 -16.664 8.787 1.00 50.38 91 GLY A N 1
ATOM 748 C CA . GLY A 1 91 ? 12.951 -18.022 9.342 1.00 50.38 91 GLY A CA 1
ATOM 749 C C . GLY A 1 91 ? 13.168 -19.117 8.289 1.00 50.38 91 GLY A C 1
ATOM 750 O O . GLY A 1 91 ? 13.776 -20.136 8.593 1.00 50.38 91 GLY A O 1
ATOM 751 N N . LEU A 1 92 ? 12.739 -18.890 7.042 1.00 47.94 92 LEU A N 1
ATOM 752 C CA . LEU A 1 92 ? 12.951 -19.820 5.923 1.00 47.94 92 LEU A CA 1
ATOM 753 C C . LEU A 1 92 ? 14.369 -19.745 5.331 1.00 47.94 92 LEU A C 1
ATOM 755 O O . LEU A 1 92 ? 14.853 -20.736 4.794 1.00 47.94 92 LEU A O 1
ATOM 759 N N . PHE A 1 93 ? 15.048 -18.599 5.444 1.00 45.91 93 PHE A N 1
ATOM 760 C CA . PHE A 1 93 ? 16.410 -18.391 4.925 1.00 45.91 93 PHE A CA 1
ATOM 761 C C . PHE A 1 93 ? 17.503 -18.377 6.014 1.00 45.91 93 PHE A C 1
ATOM 763 O O . PHE A 1 93 ? 18.662 -18.107 5.708 1.00 45.91 93 PHE A O 1
ATOM 770 N N . GLY A 1 94 ? 17.149 -18.654 7.275 1.00 41.84 94 GLY A N 1
ATOM 771 C CA . GLY A 1 94 ? 18.008 -18.451 8.449 1.00 41.84 94 GLY A CA 1
ATOM 772 C C . GLY A 1 94 ? 18.094 -19.629 9.423 1.00 41.84 94 GLY A C 1
ATOM 773 O O . GLY A 1 94 ? 18.373 -19.407 10.595 1.00 41.84 94 GLY A O 1
ATOM 774 N N . ALA A 1 95 ? 17.863 -20.860 8.964 1.00 40.31 95 ALA A N 1
ATOM 775 C CA . ALA A 1 95 ? 18.236 -22.073 9.692 1.00 40.31 95 ALA A CA 1
ATOM 776 C C . ALA A 1 95 ? 19.376 -22.780 8.940 1.00 40.31 95 ALA A C 1
ATOM 778 O O . ALA A 1 95 ? 19.150 -23.683 8.134 1.00 40.31 95 ALA A O 1
ATOM 779 N N . ARG A 1 96 ? 20.602 -22.306 9.160 1.00 39.38 96 ARG A N 1
ATOM 780 C CA . ARG A 1 96 ? 21.841 -23.051 8.930 1.00 39.38 96 ARG A CA 1
ATOM 781 C C . ARG A 1 96 ? 22.723 -22.876 10.150 1.00 39.38 96 ARG A C 1
ATOM 783 O O . ARG A 1 96 ? 22.797 -21.722 10.626 1.00 39.38 96 ARG A O 1
#

Sequence (96 aa):
MPNYIGPKEEPAQWSQIRREVYVQDKGVCYFCDKPVPQNSYVVHHKLMRQFAPESEQSLEGMLNREGIHNKRNLATAHPKCHDKHHYSLRGLFGAR

Radius of gyration: 14.82 Å; chains: 1; bounding box: 38×36×31 Å

Foldseek 3Di:
DDDDDDDDPDDVLVVVLLVVQCVVQVQAAPQPRHHHDPVAKDKDFAPCPPPDDPDDDDVCRCPPPVNVSPSVRIHIHGPVRRVVVVVVVCVVVPDD

Secondary structure (DSSP, 8-state):
-----------HHHHHHHHHHHHHTTTB-TTT--B--TTT-EEEE---SSS-SSSS--HHHHSSTTGGG-GGGEEEE-HHHHHHHHHHHHHHH---